Protein AF-A0A538BLR4-F1 (afdb_monomer)

Mean predicted aligned error: 17.61 Å

Sequence (171 aa):
NSLLRVKLDEVTERWGVKVTNVEIREISPPPMVQEAMTRQMSAERTRRAVVTEADGQKQAAITIAEGNKESAILNAEGSKQSAILTAEGERQAAILRAEGFSNALNRIFEVASTVDEKTMRLQYLDALKQVGASPSSKVVVPMELSGLVATFTALAEAASTNGSNVGDGPE

Solvent-accessible surface area (backbone atoms only — not comparable to full-atom values): 10119 Å² total; per-residue (Å²): 106,70,70,60,44,54,59,49,34,72,64,31,52,86,73,77,48,84,74,87,82,73,78,88,88,81,84,85,72,61,69,71,58,52,51,52,50,50,55,52,53,50,51,51,49,52,53,50,50,52,51,54,49,52,52,50,53,52,51,51,52,50,53,52,52,49,51,52,53,51,50,51,49,53,52,51,51,50,52,52,51,51,51,50,55,49,54,51,51,52,51,52,52,51,52,52,49,51,53,52,50,52,54,50,49,51,53,50,48,60,58,50,73,75,50,60,74,69,58,56,53,53,51,50,54,49,52,50,50,55,56,68,66,41,99,78,62,79,79,78,72,55,72,71,57,53,54,57,50,52,52,50,49,53,50,52,48,56,58,55,63,71,70,73,84,79,87,85,86,88,134

pLDDT: mean 83.09, std 15.99, range [37.0, 98.44]

Foldseek 3Di:
DVVVQVVVQVVCVVVVDHDDDDDDPDDDDDPVVVVVVVVVVVVVVVVVVVVVVVVVVVVVVVVVVVVVVVVVVVVVVVVVVVVVVVVVVVVVVVVVVVVVVVVVVVVVCVVCVVPDPVVVVVVVVVVVVVLVPDPDDPPPDPVVVVVVVVVVVVVVVVVVVVPPPDDDDDD

Radius of gyration: 56.2 Å; Cα contacts (8 Å, |Δi|>4): 18; chains: 1; bounding box: 106×94×136 Å

Secondary structure (DSSP, 8-state):
-HHHHHHHHHHHGGGT--------------HHHHHHHHHHHHHHHHHHHHHHHHHHHHHHHHHHHHHHHHHHHHHHHHHHHHHHHHHHHHHHHHHHHHHHHHHHHHHHHHHHTTS-HHHHHHHHHHHHHHHHTSTT------HHHHHHHHHHHHHHHHHHHTTS-------

Structure (mmCIF, N/CA/C/O backbone):
data_AF-A0A538BLR4-F1
#
_entry.id   AF-A0A538BLR4-F1
#
loop_
_atom_site.group_PDB
_atom_site.id
_atom_site.type_symbol
_atom_site.label_atom_id
_atom_site.label_alt_id
_atom_site.label_comp_id
_atom_site.label_asym_id
_atom_site.label_entity_id
_atom_site.label_seq_id
_atom_site.pdbx_PDB_ins_code
_atom_site.Cartn_x
_atom_site.Cartn_y
_atom_site.Cartn_z
_atom_site.occupancy
_atom_site.B_iso_or_equiv
_atom_site.auth_seq_id
_atom_site.auth_comp_id
_atom_site.auth_asym_id
_atom_site.auth_atom_id
_atom_site.pdbx_PDB_model_num
ATOM 1 N N . ASN A 1 1 ? 31.344 18.075 -38.971 1.00 62.53 1 ASN A N 1
ATOM 2 C CA . ASN A 1 1 ? 31.188 19.094 -40.032 1.00 62.53 1 ASN A CA 1
ATOM 3 C C . ASN A 1 1 ? 32.451 19.948 -40.224 1.00 62.53 1 ASN A C 1
ATOM 5 O O . ASN A 1 1 ? 32.887 20.132 -41.352 1.00 62.53 1 ASN A O 1
ATOM 9 N N . SER A 1 2 ? 33.134 20.366 -39.149 1.00 76.81 2 SER A N 1
ATOM 10 C CA . SER A 1 2 ? 34.452 21.034 -39.228 1.00 76.81 2 SER A CA 1
ATOM 11 C C . SER A 1 2 ? 35.495 20.274 -40.062 1.00 76.81 2 SER A C 1
ATOM 13 O O . SER A 1 2 ? 36.213 20.891 -40.838 1.00 76.81 2 SER A O 1
ATOM 15 N N . LEU A 1 3 ? 35.528 18.940 -39.957 1.00 84.56 3 LEU A N 1
ATOM 16 C CA . LEU A 1 3 ? 36.474 18.083 -40.684 1.00 84.56 3 LEU A CA 1
ATOM 17 C C . LEU A 1 3 ? 36.334 18.172 -42.218 1.00 84.56 3 LEU A C 1
ATOM 19 O O . LEU A 1 3 ? 37.338 18.227 -42.921 1.00 84.56 3 LEU A O 1
ATOM 23 N N . LEU A 1 4 ? 35.101 18.231 -42.734 1.00 84.69 4 LEU A N 1
ATOM 24 C CA . LEU A 1 4 ? 34.839 18.337 -44.175 1.00 84.69 4 LEU A CA 1
ATOM 25 C C . LEU A 1 4 ? 35.177 19.731 -44.705 1.00 84.69 4 LEU A C 1
ATOM 27 O O . LEU A 1 4 ? 35.773 19.852 -45.769 1.00 84.69 4 LEU A O 1
ATOM 31 N N . ARG A 1 5 ? 34.854 20.778 -43.934 1.00 84.75 5 ARG A N 1
ATOM 32 C CA . ARG A 1 5 ? 35.217 22.156 -44.281 1.00 84.75 5 ARG A CA 1
ATOM 33 C C . ARG A 1 5 ? 36.729 22.326 -44.385 1.00 84.75 5 ARG A C 1
ATOM 35 O O . ARG A 1 5 ? 37.188 22.858 -45.380 1.00 84.75 5 ARG A O 1
ATOM 42 N N . VAL A 1 6 ? 37.490 21.831 -43.406 1.00 86.75 6 VAL A N 1
ATOM 43 C CA . VAL A 1 6 ? 38.963 21.927 -43.400 1.00 86.75 6 VAL A CA 1
ATOM 44 C C . VAL A 1 6 ? 39.576 21.233 -44.618 1.00 86.75 6 VAL A C 1
ATOM 46 O O . VAL A 1 6 ? 40.453 21.798 -45.259 1.00 86.75 6 VAL A O 1
ATOM 49 N N . LYS A 1 7 ? 39.087 20.039 -44.976 1.00 85.62 7 LYS A N 1
ATOM 50 C CA . LYS A 1 7 ? 39.599 19.294 -46.135 1.00 85.62 7 LYS A CA 1
ATOM 51 C C . LYS A 1 7 ? 39.267 19.942 -47.478 1.00 85.62 7 LYS A C 1
ATOM 53 O O . LYS A 1 7 ? 40.053 19.820 -48.409 1.00 85.62 7 LYS A O 1
ATOM 58 N N . LEU A 1 8 ? 38.120 20.608 -47.585 1.00 83.81 8 LEU A N 1
ATOM 59 C CA . LEU A 1 8 ? 37.741 21.333 -48.798 1.00 83.81 8 LEU A CA 1
ATOM 60 C C . LEU A 1 8 ? 38.490 22.666 -48.922 1.00 83.81 8 LEU A C 1
ATOM 62 O O . LEU A 1 8 ? 38.975 22.960 -50.008 1.00 83.81 8 LEU A O 1
ATOM 66 N N . ASP A 1 9 ? 38.651 23.412 -47.823 1.00 85.81 9 ASP A N 1
ATOM 67 C CA . ASP A 1 9 ? 39.380 24.693 -47.794 1.00 85.81 9 ASP A CA 1
ATOM 68 C C . ASP A 1 9 ? 40.859 24.507 -48.199 1.00 85.81 9 ASP A C 1
ATOM 70 O O . ASP A 1 9 ? 41.378 25.267 -49.011 1.00 85.81 9 ASP A O 1
ATOM 74 N N . GLU A 1 10 ? 41.494 23.416 -47.741 1.00 86.81 10 GLU A N 1
ATOM 75 C CA . GLU A 1 10 ? 42.868 23.009 -48.105 1.00 86.81 10 GLU A CA 1
ATOM 76 C C . GLU A 1 10 ? 43.059 22.839 -49.628 1.00 86.81 10 GLU A C 1
ATOM 78 O O . GLU A 1 10 ? 44.119 23.139 -50.177 1.00 86.81 10 GLU A O 1
ATOM 83 N N . VAL A 1 11 ? 42.029 22.374 -50.342 1.00 84.94 11 VAL A N 1
ATOM 84 C CA . VAL A 1 11 ? 42.089 22.136 -51.794 1.00 84.94 11 VAL A CA 1
ATOM 85 C C . VAL A 1 11 ? 41.694 23.387 -52.589 1.00 84.94 11 VAL A C 1
ATOM 87 O O . VAL A 1 11 ? 42.240 23.626 -53.672 1.00 84.94 11 VAL A O 1
ATOM 90 N N . THR A 1 12 ? 40.770 24.205 -52.073 1.00 84.00 12 THR A N 1
ATOM 91 C CA . THR A 1 12 ? 40.249 25.399 -52.764 1.00 84.00 12 THR A CA 1
ATOM 92 C C . THR A 1 12 ? 41.115 26.647 -52.597 1.00 84.00 12 THR A C 1
ATOM 94 O O . THR A 1 12 ? 40.999 27.566 -53.410 1.00 84.00 12 THR A O 1
ATOM 97 N N . GLU A 1 13 ? 42.035 26.675 -51.627 1.00 85.06 13 GLU A N 1
ATOM 98 C CA . GLU A 1 13 ? 42.966 27.794 -51.403 1.00 85.06 13 GLU A CA 1
ATOM 99 C C . GLU A 1 13 ? 43.815 28.113 -52.647 1.00 85.06 13 GLU A C 1
ATOM 101 O O . GLU A 1 13 ? 43.988 29.277 -53.011 1.00 85.06 13 GLU A O 1
ATOM 106 N N . ARG A 1 14 ? 44.240 27.085 -53.397 1.00 84.31 14 ARG A N 1
ATOM 107 C CA . ARG A 1 14 ? 44.992 27.237 -54.661 1.00 84.31 14 ARG A CA 1
ATOM 108 C C . ARG A 1 14 ? 44.212 27.951 -55.772 1.00 84.31 14 ARG A C 1
ATOM 110 O O . ARG A 1 14 ? 44.820 28.402 -56.739 1.00 84.31 14 ARG A O 1
ATOM 117 N N . TRP A 1 15 ? 42.889 28.028 -55.645 1.00 84.56 15 TRP A N 1
ATOM 118 C CA . TRP A 1 15 ? 41.975 28.652 -56.602 1.00 84.56 15 TRP A CA 1
ATOM 119 C C . TRP A 1 15 ? 41.455 30.014 -56.109 1.00 84.56 15 TRP A C 1
ATOM 121 O O . TRP A 1 15 ? 40.657 30.644 -56.796 1.00 84.56 15 TRP A O 1
ATOM 131 N N . GLY A 1 16 ? 41.900 30.480 -54.932 1.00 85.25 16 GLY A N 1
ATOM 132 C CA . GLY A 1 16 ? 41.519 31.777 -54.363 1.00 85.25 16 GLY A CA 1
ATOM 133 C C . GLY A 1 16 ? 40.087 31.848 -53.818 1.00 85.25 16 GLY A C 1
ATOM 134 O O . GLY A 1 16 ? 39.559 32.945 -53.642 1.00 85.25 16 GLY A O 1
ATOM 135 N N . VAL A 1 17 ? 39.443 30.705 -53.553 1.00 86.19 17 VAL A N 1
ATOM 136 C CA . VAL A 1 17 ? 38.056 30.624 -53.060 1.00 86.19 17 VAL A CA 1
ATOM 137 C C . VAL A 1 17 ? 38.038 30.098 -51.622 1.00 86.19 17 VAL A C 1
ATOM 139 O O . VAL A 1 17 ? 38.631 29.061 -51.335 1.00 86.19 17 VAL A O 1
ATOM 142 N N . LYS A 1 18 ? 37.326 30.798 -50.726 1.00 83.12 18 LYS A N 1
ATOM 143 C CA . LYS A 1 18 ? 37.192 30.451 -49.299 1.00 83.12 18 LYS A CA 1
ATOM 144 C C . LYS A 1 18 ? 35.851 29.779 -49.010 1.00 83.12 18 LYS A C 1
ATOM 146 O O . LYS A 1 18 ? 34.800 30.348 -49.310 1.00 83.12 18 LYS A O 1
ATOM 151 N N . VAL A 1 19 ? 35.867 28.606 -48.377 1.00 84.94 19 VAL A N 1
ATOM 152 C CA . VAL A 1 19 ? 34.642 27.839 -48.090 1.00 84.94 19 VAL A CA 1
ATOM 153 C C . VAL A 1 19 ? 34.007 28.298 -46.771 1.00 84.94 19 VAL A C 1
ATOM 155 O O . VAL A 1 19 ? 34.562 28.109 -45.691 1.00 84.94 19 VAL A O 1
ATOM 158 N N . THR A 1 20 ? 32.808 28.891 -46.828 1.00 84.31 20 THR A N 1
ATOM 159 C CA . THR A 1 20 ? 32.128 29.436 -45.634 1.00 84.31 20 THR A CA 1
ATOM 160 C C . THR A 1 20 ? 31.353 28.379 -44.837 1.00 84.31 20 THR A C 1
ATOM 162 O O . THR A 1 20 ? 31.463 28.333 -43.610 1.00 84.31 20 THR A O 1
ATOM 165 N N . ASN A 1 21 ? 30.593 27.506 -45.508 1.00 86.88 21 ASN A N 1
ATOM 166 C CA . ASN A 1 21 ? 29.795 26.458 -44.868 1.00 86.88 21 ASN A CA 1
ATOM 167 C C . ASN A 1 21 ? 29.735 25.192 -45.733 1.00 86.88 21 ASN A C 1
ATOM 169 O O . ASN A 1 21 ? 29.716 25.279 -46.959 1.00 86.88 21 ASN A O 1
ATOM 173 N N . VAL A 1 22 ? 29.682 24.030 -45.081 1.00 86.56 22 VAL A N 1
ATOM 174 C CA . VAL A 1 22 ? 29.514 22.727 -45.729 1.00 86.56 22 VAL A CA 1
ATOM 175 C C . VAL A 1 22 ? 28.311 22.043 -45.100 1.00 86.56 22 VAL A C 1
ATOM 177 O O . VAL A 1 22 ? 28.234 21.882 -43.882 1.00 86.56 22 VAL A O 1
ATOM 180 N N . GLU A 1 23 ? 27.370 21.629 -45.935 1.00 88.88 23 GLU A N 1
ATOM 181 C CA . GLU A 1 23 ? 26.195 20.877 -45.519 1.00 88.88 23 GLU A CA 1
ATOM 182 C C . GLU A 1 23 ? 26.098 19.608 -46.362 1.00 88.88 23 GLU A C 1
ATOM 184 O O . GLU A 1 23 ? 26.204 19.644 -47.589 1.00 88.88 23 GLU A O 1
ATOM 189 N N . ILE A 1 24 ? 25.931 18.468 -45.693 1.00 86.19 24 ILE A N 1
ATOM 190 C CA . ILE A 1 24 ? 25.652 17.203 -46.368 1.00 86.19 24 ILE A CA 1
ATOM 191 C C . ILE A 1 24 ? 24.163 17.219 -46.696 1.00 86.19 24 ILE A C 1
ATOM 193 O O . ILE A 1 24 ? 23.343 17.202 -45.783 1.00 86.19 24 ILE A O 1
ATOM 197 N N . ARG A 1 25 ? 23.819 17.270 -47.985 1.00 85.75 25 ARG A N 1
ATOM 198 C CA . ARG A 1 25 ? 22.414 17.342 -48.414 1.00 85.75 25 ARG A CA 1
ATOM 199 C C . ARG A 1 25 ? 21.717 15.988 -48.333 1.00 85.75 25 ARG A C 1
ATOM 201 O O . ARG A 1 25 ? 20.615 15.902 -47.810 1.00 85.75 25 ARG A O 1
ATOM 208 N N . GLU A 1 26 ? 22.363 14.939 -48.831 1.00 86.69 26 GLU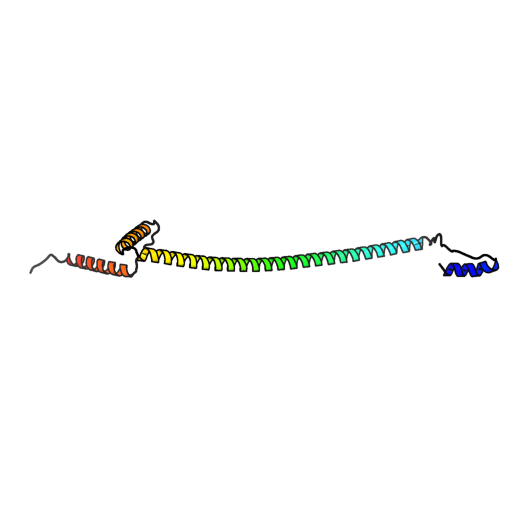 A N 1
ATOM 209 C CA . GLU A 1 26 ? 21.805 13.590 -48.852 1.00 86.69 26 GLU A CA 1
ATOM 210 C C . GLU A 1 26 ? 22.935 12.559 -48.824 1.00 86.69 26 GLU A C 1
ATOM 212 O O . GLU A 1 26 ? 23.985 12.753 -49.439 1.00 86.69 26 GLU A O 1
ATOM 217 N N . ILE A 1 27 ? 22.719 11.459 -48.104 1.00 83.12 27 ILE A N 1
ATOM 218 C CA . ILE A 1 27 ? 23.558 10.267 -48.178 1.00 83.12 27 ILE A CA 1
ATOM 219 C C . ILE A 1 27 ? 22.656 9.098 -48.556 1.00 83.12 27 ILE A C 1
ATOM 221 O O . ILE A 1 27 ? 21.742 8.749 -47.814 1.00 83.12 27 ILE A O 1
ATOM 225 N N . SER A 1 28 ? 22.894 8.521 -49.731 1.00 87.31 28 SER A N 1
ATOM 226 C CA . SER A 1 28 ? 22.130 7.379 -50.232 1.00 87.31 28 SER A CA 1
ATOM 227 C C . SER A 1 28 ? 22.979 6.115 -50.084 1.00 87.31 28 SER A C 1
ATOM 229 O O . SER A 1 28 ? 23.861 5.865 -50.912 1.00 87.31 28 SER A O 1
ATOM 231 N N . PRO A 1 29 ? 22.823 5.356 -48.984 1.00 88.69 29 PRO A N 1
ATOM 232 C CA . PRO A 1 29 ? 23.497 4.078 -48.841 1.00 88.69 29 PRO A CA 1
ATOM 233 C C . PRO A 1 29 ? 22.919 3.060 -49.839 1.00 88.69 29 PRO A C 1
ATOM 235 O O . PRO A 1 29 ? 21.740 3.133 -50.187 1.00 88.69 29 PRO A O 1
ATOM 238 N N . PRO A 1 30 ? 23.714 2.072 -50.280 1.00 94.19 30 PRO A N 1
ATOM 239 C CA . PRO A 1 30 ? 23.214 1.026 -51.160 1.00 94.19 30 PRO A CA 1
ATOM 240 C C . PRO A 1 30 ? 22.064 0.241 -50.496 1.00 94.19 30 PRO A C 1
ATOM 242 O O . PRO A 1 30 ? 22.085 0.024 -49.278 1.00 94.19 30 PRO A O 1
ATOM 245 N N . PRO A 1 31 ? 21.077 -0.233 -51.280 1.00 92.62 31 PRO A N 1
ATOM 246 C CA . PRO A 1 31 ? 19.798 -0.741 -50.769 1.00 92.62 31 PRO A CA 1
ATOM 247 C C . PRO A 1 31 ? 19.948 -1.910 -49.784 1.00 92.62 31 PRO A C 1
ATOM 249 O O . PRO A 1 31 ? 19.232 -1.973 -48.787 1.00 92.62 31 PRO A O 1
ATOM 252 N N . MET A 1 32 ? 20.939 -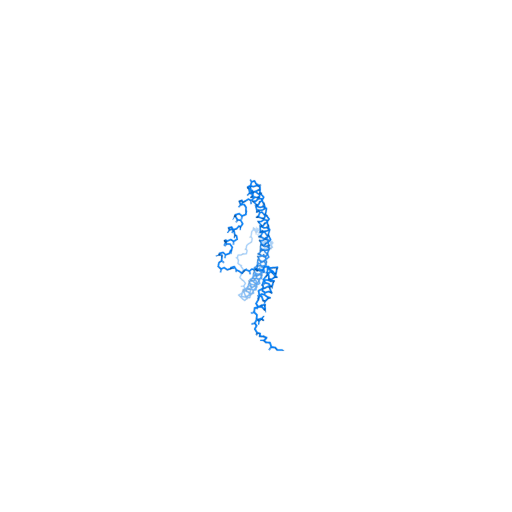2.786 -49.988 1.00 92.75 32 MET A N 1
ATOM 253 C CA . MET A 1 32 ? 21.217 -3.906 -49.078 1.00 92.75 32 MET A CA 1
ATOM 254 C C . MET A 1 32 ? 21.589 -3.454 -47.657 1.00 92.75 32 MET A C 1
ATOM 256 O O . MET A 1 32 ? 21.208 -4.097 -46.679 1.00 92.75 32 MET A O 1
ATOM 260 N N . VAL A 1 33 ? 22.325 -2.345 -47.526 1.00 92.56 33 VAL A N 1
ATOM 261 C CA . VAL A 1 33 ? 22.734 -1.804 -46.220 1.00 92.56 33 VAL A CA 1
ATOM 262 C C . VAL A 1 33 ? 21.544 -1.155 -45.528 1.00 92.56 33 VAL A C 1
ATOM 264 O O . VAL A 1 33 ? 21.350 -1.350 -44.330 1.00 92.56 33 VAL A O 1
ATOM 267 N N . GLN A 1 34 ? 20.713 -0.431 -46.280 1.00 92.00 34 GLN A N 1
ATOM 268 C CA . GLN A 1 34 ? 19.508 0.192 -45.744 1.00 92.00 34 GLN A CA 1
ATOM 269 C C . GLN A 1 34 ? 18.516 -0.856 -45.218 1.00 92.00 34 GLN A C 1
ATOM 271 O O . GLN A 1 34 ? 17.960 -0.688 -44.130 1.00 92.00 34 GLN A O 1
ATOM 276 N N . GLU A 1 35 ? 18.335 -1.965 -45.937 1.00 94.62 35 GLU A N 1
ATOM 277 C CA . GLU A 1 35 ? 17.463 -3.061 -45.508 1.00 94.62 35 GLU A CA 1
ATOM 278 C C . GLU A 1 35 ? 18.005 -3.771 -44.257 1.00 94.62 35 GLU A C 1
ATOM 280 O O . GLU A 1 35 ? 17.260 -4.004 -43.302 1.00 94.62 35 GLU A O 1
ATOM 285 N N . ALA A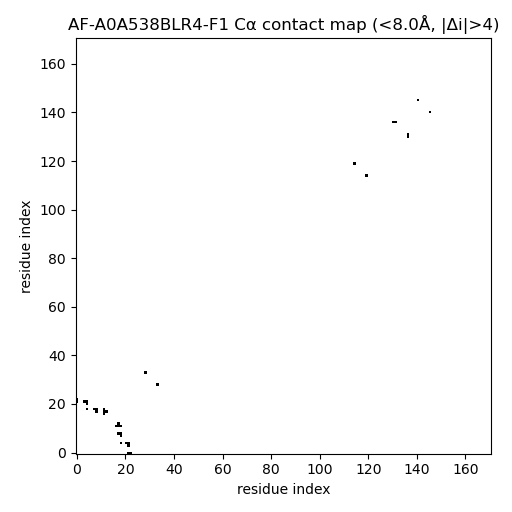 1 36 ? 19.311 -4.062 -44.217 1.00 94.31 36 ALA A N 1
ATOM 286 C CA . ALA A 1 36 ? 19.959 -4.654 -43.047 1.00 94.31 36 ALA A CA 1
ATOM 287 C C . ALA A 1 36 ? 19.848 -3.748 -41.808 1.00 94.31 36 ALA A C 1
ATOM 289 O O . ALA A 1 36 ? 19.458 -4.218 -40.737 1.00 94.31 36 ALA A O 1
ATOM 290 N N . MET A 1 37 ? 20.106 -2.444 -41.966 1.00 92.94 37 MET A N 1
ATOM 291 C CA . MET A 1 37 ? 19.925 -1.451 -40.903 1.00 92.94 37 MET A CA 1
ATOM 292 C C . MET A 1 37 ? 18.471 -1.377 -40.435 1.00 92.94 37 MET A C 1
ATOM 294 O O . MET A 1 37 ? 18.220 -1.379 -39.232 1.00 92.94 37 MET A O 1
ATOM 298 N N . THR A 1 38 ? 17.505 -1.357 -41.357 1.00 94.44 38 THR A N 1
ATOM 299 C CA . THR A 1 38 ? 16.073 -1.313 -41.018 1.00 94.44 38 THR A CA 1
ATOM 300 C C . THR A 1 38 ? 15.659 -2.539 -40.210 1.00 94.44 38 THR A C 1
ATOM 302 O O . THR A 1 38 ? 15.019 -2.395 -39.169 1.00 94.44 38 THR A O 1
ATOM 305 N N . ARG A 1 39 ? 16.088 -3.735 -40.632 1.00 95.44 39 ARG A N 1
ATOM 306 C CA . ARG A 1 39 ? 15.806 -5.002 -39.942 1.00 95.44 39 ARG A CA 1
ATOM 307 C C . ARG A 1 39 ? 16.432 -5.054 -38.544 1.00 95.44 39 ARG A C 1
ATOM 309 O O . ARG A 1 39 ? 15.786 -5.491 -37.591 1.00 95.44 39 ARG A O 1
ATOM 316 N N . GLN A 1 40 ? 17.666 -4.576 -38.398 1.00 96.62 40 GLN A N 1
ATOM 317 C CA . GLN A 1 40 ? 18.333 -4.495 -37.098 1.00 96.62 40 GLN A CA 1
ATOM 318 C C . GLN A 1 40 ? 17.645 -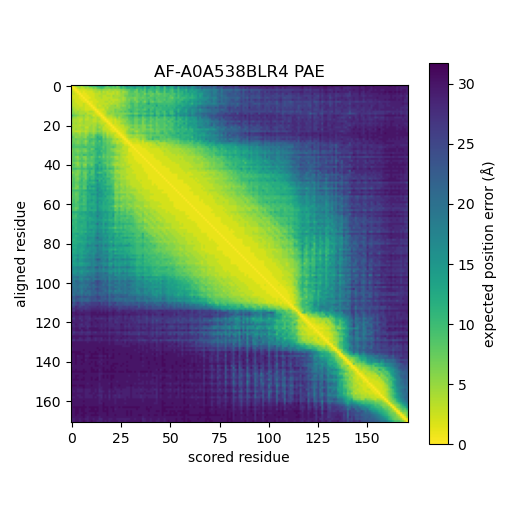3.480 -36.175 1.00 96.62 40 GLN A C 1
ATOM 320 O O . GLN A 1 40 ? 17.367 -3.784 -35.016 1.00 96.62 40 GLN A O 1
ATOM 325 N N . MET A 1 41 ? 17.318 -2.294 -36.692 1.00 96.25 41 MET A N 1
ATOM 326 C CA . MET A 1 41 ? 16.619 -1.246 -35.945 1.00 96.25 41 MET A CA 1
ATOM 327 C C . MET A 1 41 ? 15.225 -1.695 -35.502 1.00 96.25 41 MET A C 1
ATOM 329 O O . MET A 1 41 ? 14.829 -1.405 -34.373 1.00 96.25 41 MET A O 1
ATOM 333 N N . SER A 1 42 ? 14.486 -2.423 -36.349 1.00 97.25 42 SER A N 1
ATOM 334 C CA . SER A 1 42 ? 13.199 -3.001 -35.957 1.00 97.25 42 SER A CA 1
ATOM 335 C C . SER A 1 42 ? 13.365 -4.037 -34.850 1.00 97.25 42 SER A C 1
ATOM 337 O O . SER A 1 42 ? 12.637 -3.973 -33.866 1.00 97.25 42 SER A O 1
ATOM 339 N N . ALA A 1 43 ? 14.353 -4.933 -34.955 1.00 96.81 43 ALA A N 1
ATOM 340 C CA . ALA A 1 43 ? 14.597 -5.959 -33.942 1.00 96.81 43 ALA A CA 1
ATOM 341 C C . ALA A 1 43 ? 14.972 -5.348 -32.582 1.00 96.81 43 ALA A C 1
ATOM 343 O O . ALA A 1 43 ? 14.430 -5.747 -31.552 1.00 96.81 43 ALA A O 1
ATOM 344 N N . GLU A 1 44 ? 15.841 -4.336 -32.576 1.00 97.38 44 GLU A N 1
ATOM 345 C CA . GLU A 1 44 ? 16.227 -3.631 -31.353 1.00 97.38 44 GLU A CA 1
ATOM 346 C C . GLU A 1 44 ? 15.051 -2.845 -30.756 1.00 97.38 44 GLU A C 1
ATOM 348 O O . GLU A 1 44 ? 14.856 -2.855 -29.542 1.00 97.38 44 GLU A O 1
ATOM 353 N N . ARG A 1 45 ? 14.215 -2.209 -31.589 1.00 97.88 45 ARG A N 1
ATOM 354 C CA . ARG A 1 45 ? 12.984 -1.554 -31.122 1.00 97.88 45 ARG A CA 1
ATOM 355 C C . ARG A 1 45 ? 12.023 -2.544 -30.482 1.00 97.88 45 ARG A C 1
ATOM 357 O O . ARG A 1 45 ? 11.541 -2.270 -29.388 1.00 97.88 45 ARG A O 1
ATOM 364 N N . THR A 1 46 ? 11.774 -3.682 -31.125 1.00 97.88 46 THR A N 1
ATOM 365 C CA . THR A 1 46 ? 10.914 -4.735 -30.574 1.00 97.88 46 THR A CA 1
ATOM 366 C C . THR A 1 46 ? 11.474 -5.255 -29.256 1.00 97.88 46 THR A C 1
ATOM 368 O O . THR A 1 46 ? 10.742 -5.330 -28.275 1.00 97.88 46 THR A O 1
ATOM 371 N N . ARG A 1 47 ? 12.782 -5.535 -29.188 1.00 97.81 47 ARG A N 1
ATOM 372 C CA . ARG A 1 47 ? 13.443 -5.958 -27.948 1.00 97.81 47 ARG A CA 1
ATOM 373 C C . ARG A 1 47 ? 13.253 -4.926 -26.835 1.00 97.81 47 ARG A C 1
ATOM 375 O O . ARG A 1 47 ? 12.877 -5.297 -25.728 1.00 97.81 47 ARG A O 1
ATOM 382 N N . ARG A 1 48 ? 13.505 -3.645 -27.116 1.00 97.94 48 ARG A N 1
ATOM 383 C CA . ARG A 1 48 ? 13.339 -2.566 -26.132 1.00 97.94 48 ARG A CA 1
ATOM 384 C C . ARG A 1 48 ? 11.895 -2.439 -25.669 1.00 97.94 48 ARG A C 1
ATOM 386 O O . ARG A 1 48 ? 11.679 -2.348 -24.470 1.00 97.94 48 ARG A O 1
ATOM 393 N N . ALA A 1 49 ? 10.935 -2.490 -26.590 1.00 98.25 49 ALA A N 1
ATOM 394 C CA . ALA A 1 49 ? 9.516 -2.432 -26.258 1.00 98.25 49 ALA A CA 1
ATOM 395 C C . ALA A 1 49 ? 9.115 -3.562 -25.297 1.00 98.25 49 ALA A C 1
ATOM 397 O O . ALA A 1 49 ? 8.522 -3.282 -24.262 1.00 98.25 49 ALA A O 1
ATOM 398 N N . VAL A 1 50 ? 9.525 -4.804 -25.581 1.00 98.31 50 VAL A N 1
ATOM 399 C CA . VAL A 1 50 ? 9.238 -5.967 -24.721 1.00 98.31 50 VAL A CA 1
ATOM 400 C C . VAL A 1 50 ? 9.856 -5.816 -23.3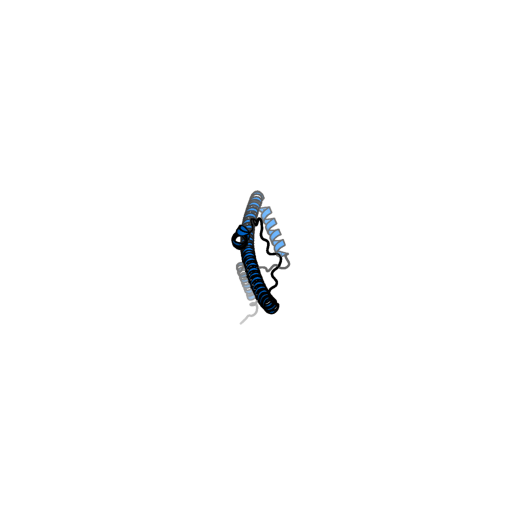31 1.00 98.31 50 VAL A C 1
ATOM 402 O O . VAL A 1 50 ? 9.202 -6.111 -22.336 1.00 98.31 50 VAL A O 1
ATOM 405 N N . VAL A 1 51 ? 11.103 -5.342 -23.240 1.00 98.12 51 VAL A N 1
ATOM 406 C CA . VAL A 1 51 ? 11.762 -5.117 -21.941 1.00 98.12 51 VAL A CA 1
ATOM 407 C C . VAL A 1 51 ? 11.036 -4.031 -21.149 1.00 98.12 51 VAL A C 1
ATOM 409 O O . VAL A 1 51 ? 10.703 -4.246 -19.990 1.00 98.12 51 VAL A O 1
ATOM 412 N N . THR A 1 52 ? 10.733 -2.895 -21.780 1.00 97.81 52 THR A N 1
ATOM 413 C CA . THR A 1 52 ? 10.014 -1.795 -21.127 1.00 97.81 52 THR A CA 1
ATOM 414 C C . THR A 1 52 ? 8.617 -2.213 -20.672 1.00 97.81 52 THR A C 1
ATOM 416 O O . THR A 1 52 ? 8.195 -1.841 -19.579 1.00 97.81 52 THR A O 1
ATOM 419 N N . GLU A 1 53 ? 7.903 -3.004 -21.471 1.00 98.19 53 GLU A N 1
ATOM 420 C CA . GLU A 1 53 ? 6.594 -3.532 -21.095 1.00 98.19 53 GLU A CA 1
ATOM 421 C C . GLU A 1 53 ? 6.692 -4.501 -19.909 1.00 98.19 53 GLU A C 1
ATOM 423 O O . GLU A 1 53 ? 5.934 -4.365 -18.950 1.00 98.19 53 GLU A O 1
ATOM 428 N N . ALA A 1 54 ? 7.654 -5.427 -19.925 1.00 98.06 54 ALA A N 1
ATOM 429 C CA . ALA A 1 54 ? 7.876 -6.366 -18.827 1.00 98.06 54 ALA A CA 1
ATOM 430 C C . ALA A 1 54 ? 8.247 -5.650 -17.516 1.00 98.06 54 ALA A C 1
ATOM 432 O O . ALA A 1 54 ? 7.724 -5.994 -16.454 1.00 98.06 54 ALA A O 1
ATOM 433 N N . ASP A 1 55 ? 9.100 -4.626 -17.587 1.00 98.25 55 ASP A N 1
ATOM 434 C CA . ASP A 1 55 ? 9.456 -3.799 -16.433 1.00 98.25 55 ASP A CA 1
ATOM 435 C C . ASP A 1 55 ? 8.238 -3.031 -15.901 1.00 98.25 55 ASP A C 1
ATOM 437 O O . ASP A 1 55 ? 8.009 -2.997 -14.690 1.00 98.25 55 ASP A O 1
ATOM 441 N N . GLY A 1 56 ? 7.409 -2.482 -16.795 1.00 98.44 56 GLY A N 1
ATOM 442 C CA . GLY A 1 56 ? 6.153 -1.827 -16.435 1.00 98.44 56 GLY A CA 1
ATOM 443 C C . GLY A 1 56 ? 5.171 -2.775 -15.743 1.00 98.44 56 GLY A C 1
ATOM 444 O O . GLY A 1 56 ? 4.629 -2.436 -14.691 1.00 98.44 56 GLY A O 1
ATOM 445 N N . GLN A 1 57 ? 4.985 -3.985 -16.278 1.00 98.19 57 GLN A N 1
ATOM 446 C CA . GLN A 1 57 ? 4.126 -5.011 -15.678 1.00 98.19 57 GLN A CA 1
ATOM 447 C C . GLN A 1 57 ? 4.639 -5.451 -14.303 1.00 98.19 57 GLN A C 1
ATOM 449 O O . GLN A 1 57 ? 3.860 -5.543 -13.354 1.00 98.19 57 GLN A O 1
ATOM 454 N N . LYS A 1 58 ? 5.950 -5.678 -14.170 1.00 98.19 58 LYS A N 1
ATOM 455 C CA . LYS A 1 58 ? 6.578 -6.019 -12.890 1.00 98.19 58 LYS A CA 1
ATOM 456 C C . LYS A 1 58 ? 6.365 -4.912 -11.862 1.00 98.19 58 LYS A C 1
ATOM 458 O O . LYS A 1 58 ? 5.954 -5.200 -10.741 1.00 98.19 58 LYS A O 1
ATOM 463 N N . GLN A 1 59 ? 6.628 -3.661 -12.237 1.00 98.12 59 GLN A N 1
ATOM 464 C CA . GLN A 1 59 ? 6.470 -2.526 -11.334 1.00 98.12 59 GLN A CA 1
ATOM 465 C C . GLN A 1 59 ? 5.008 -2.352 -10.911 1.00 98.12 59 GLN A C 1
ATOM 467 O O . GLN A 1 59 ? 4.736 -2.191 -9.725 1.00 98.12 59 GLN A O 1
ATOM 472 N N . ALA A 1 60 ? 4.065 -2.467 -11.851 1.00 98.19 60 ALA A N 1
ATOM 473 C CA . ALA A 1 60 ? 2.638 -2.412 -11.556 1.00 98.19 60 ALA A CA 1
ATOM 474 C C . ALA A 1 60 ? 2.211 -3.523 -10.582 1.00 98.19 60 ALA A C 1
ATOM 476 O O . ALA A 1 60 ? 1.515 -3.249 -9.606 1.00 98.19 60 ALA A O 1
ATOM 477 N N . ALA A 1 61 ? 2.664 -4.762 -10.799 1.00 98.06 61 ALA A N 1
ATOM 478 C CA . ALA A 1 61 ? 2.359 -5.884 -9.916 1.00 98.06 61 ALA A CA 1
ATOM 479 C C . ALA A 1 61 ? 2.910 -5.676 -8.495 1.00 98.06 61 ALA A C 1
ATOM 481 O O . ALA A 1 61 ? 2.211 -5.966 -7.524 1.00 98.06 61 ALA A O 1
ATOM 482 N N . ILE A 1 62 ? 4.129 -5.138 -8.369 1.00 98.06 62 ILE A N 1
ATOM 483 C CA . ILE A 1 62 ? 4.732 -4.802 -7.072 1.00 98.06 62 ILE A CA 1
ATOM 484 C C . ILE A 1 62 ? 3.903 -3.732 -6.365 1.00 98.06 62 ILE A C 1
ATOM 486 O O . ILE A 1 62 ? 3.486 -3.950 -5.232 1.00 98.06 62 ILE A O 1
ATOM 490 N N . THR A 1 63 ? 3.587 -2.625 -7.039 1.00 97.94 63 THR A N 1
ATOM 491 C CA . THR A 1 63 ? 2.815 -1.529 -6.440 1.00 97.94 63 THR A CA 1
ATOM 492 C C . THR A 1 63 ? 1.414 -1.975 -6.013 1.00 97.94 63 THR A C 1
ATOM 494 O O . THR A 1 63 ? 0.949 -1.596 -4.941 1.00 97.94 63 THR A O 1
ATOM 497 N N . ILE A 1 64 ? 0.748 -2.830 -6.797 1.00 98.12 64 ILE A N 1
ATOM 498 C CA . ILE A 1 64 ? -0.546 -3.413 -6.410 1.00 98.12 64 ILE A CA 1
ATOM 499 C C . ILE A 1 64 ? -0.391 -4.308 -5.172 1.00 98.12 64 ILE A C 1
ATOM 501 O O . ILE A 1 64 ? -1.192 -4.220 -4.242 1.00 98.12 64 ILE A O 1
ATOM 505 N N . ALA A 1 65 ? 0.628 -5.169 -5.138 1.00 97.69 65 ALA A N 1
ATOM 506 C CA . ALA A 1 65 ? 0.868 -6.057 -4.003 1.00 97.69 65 ALA A CA 1
ATOM 507 C C . ALA A 1 65 ? 1.205 -5.280 -2.718 1.00 97.69 65 ALA A C 1
ATOM 509 O O . ALA A 1 65 ? 0.706 -5.621 -1.645 1.00 97.69 65 ALA A O 1
ATOM 510 N N . GLU A 1 66 ? 2.008 -4.222 -2.828 1.00 98.12 66 GLU A N 1
ATOM 511 C CA . GLU A 1 66 ? 2.335 -3.312 -1.730 1.00 98.12 66 GLU A CA 1
ATOM 512 C C . GLU A 1 66 ? 1.088 -2.591 -1.217 1.00 98.12 66 GLU A C 1
ATOM 514 O O . GLU A 1 66 ? 0.817 -2.647 -0.019 1.00 98.12 66 GLU A O 1
ATOM 519 N N . GLY A 1 67 ? 0.273 -2.024 -2.113 1.00 98.31 67 GLY A N 1
ATOM 520 C CA . GLY A 1 67 ? -0.985 -1.375 -1.742 1.00 98.31 67 GLY A CA 1
ATOM 521 C C . GLY A 1 67 ? -1.969 -2.330 -1.060 1.00 98.31 67 GLY A C 1
ATOM 522 O O . GLY A 1 67 ? -2.577 -1.980 -0.051 1.00 98.31 67 GLY A O 1
ATOM 523 N N . ASN A 1 68 ? -2.081 -3.571 -1.544 1.00 98.12 68 ASN A N 1
ATOM 524 C CA . ASN A 1 68 ? -2.915 -4.596 -0.911 1.00 98.12 68 ASN A CA 1
ATOM 525 C C . ASN A 1 68 ? -2.410 -4.966 0.489 1.00 98.12 68 ASN A C 1
ATOM 527 O O . ASN A 1 68 ? -3.205 -5.102 1.419 1.00 98.12 68 ASN A O 1
ATOM 531 N N . LYS A 1 69 ? -1.091 -5.122 0.651 1.00 98.00 69 LYS A N 1
ATOM 532 C CA . LYS A 1 69 ? -0.470 -5.403 1.949 1.00 98.00 69 LYS A CA 1
ATOM 533 C C . LYS A 1 69 ? -0.716 -4.259 2.930 1.00 98.00 69 LYS A C 1
ATOM 535 O O . LYS A 1 69 ? -1.123 -4.510 4.059 1.00 98.00 69 LYS A O 1
ATOM 540 N N . GLU A 1 70 ? -0.471 -3.024 2.507 1.00 97.94 70 GLU A N 1
ATOM 541 C CA . GLU A 1 70 ? -0.661 -1.835 3.336 1.00 97.94 70 GLU A CA 1
ATOM 542 C C . GLU A 1 70 ? -2.132 -1.662 3.728 1.00 97.94 70 GLU A C 1
ATOM 544 O O . GLU A 1 70 ? -2.439 -1.504 4.907 1.00 97.94 70 GLU A O 1
ATOM 549 N N . SER A 1 71 ? -3.054 -1.812 2.773 1.00 98.06 71 SER A N 1
ATOM 550 C CA . SER A 1 71 ? -4.493 -1.784 3.044 1.00 98.06 71 SER A CA 1
ATOM 551 C C . SER A 1 71 ? -4.908 -2.859 4.052 1.00 98.06 71 SER A C 1
ATOM 553 O O . SER A 1 71 ? -5.650 -2.570 4.991 1.00 98.06 71 SER A O 1
ATOM 555 N N . ALA A 1 72 ? -4.405 -4.090 3.916 1.00 98.00 72 ALA A N 1
ATOM 556 C CA . ALA A 1 72 ? -4.698 -5.168 4.857 1.00 98.00 72 ALA A CA 1
ATOM 557 C C . ALA A 1 72 ? -4.187 -4.864 6.277 1.00 98.00 72 ALA A C 1
ATOM 559 O O . ALA A 1 72 ? -4.895 -5.136 7.247 1.00 98.00 72 ALA A O 1
ATOM 560 N N . ILE A 1 73 ? -2.995 -4.271 6.401 1.00 97.94 73 ILE A N 1
ATOM 561 C CA . ILE A 1 73 ? -2.429 -3.854 7.692 1.00 97.94 73 ILE A CA 1
ATOM 562 C C . ILE A 1 73 ? -3.291 -2.757 8.319 1.00 97.94 73 ILE A C 1
ATOM 564 O O . ILE A 1 73 ? -3.734 -2.919 9.453 1.00 97.94 73 ILE A O 1
ATOM 568 N N . LEU A 1 74 ? -3.605 -1.697 7.570 1.00 97.69 74 LEU A N 1
ATOM 569 C CA . LEU A 1 74 ? -4.432 -0.590 8.058 1.00 97.69 74 LEU A CA 1
ATOM 570 C C . LEU A 1 74 ? -5.826 -1.061 8.489 1.00 97.69 74 LEU A C 1
ATOM 572 O O . LEU A 1 74 ? -6.331 -0.643 9.530 1.00 97.69 74 LEU A O 1
ATOM 576 N N . ASN A 1 75 ? -6.436 -1.980 7.737 1.00 98.06 75 ASN A N 1
ATOM 577 C CA . ASN A 1 75 ? -7.723 -2.569 8.105 1.00 98.06 75 ASN A CA 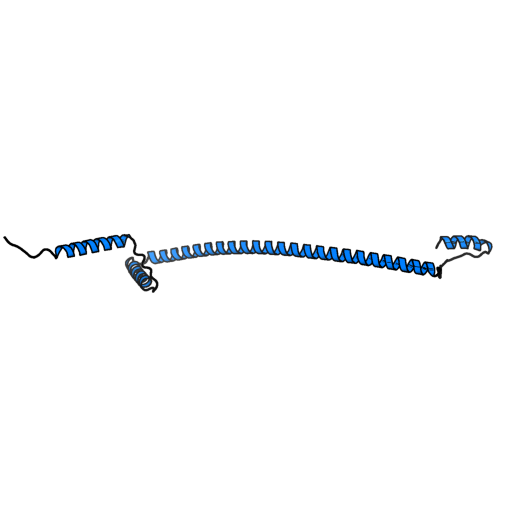1
ATOM 578 C C . ASN A 1 75 ? -7.631 -3.391 9.400 1.00 98.06 75 ASN A C 1
ATOM 580 O O . ASN A 1 75 ? -8.524 -3.311 10.249 1.00 98.06 75 ASN A O 1
ATOM 584 N N . ALA A 1 76 ? -6.562 -4.173 9.576 1.00 97.94 76 ALA A N 1
ATOM 585 C CA . ALA A 1 76 ? -6.342 -4.957 10.788 1.00 97.94 76 ALA A CA 1
ATOM 586 C C . ALA A 1 76 ? -6.086 -4.058 12.011 1.00 97.94 76 ALA A C 1
ATOM 588 O O . ALA A 1 76 ? -6.659 -4.286 13.079 1.00 97.94 76 ALA A O 1
ATOM 589 N N . GLU A 1 77 ? -5.278 -3.011 11.853 1.00 98.00 77 GLU A N 1
ATOM 590 C CA . GLU A 1 77 ? -5.009 -2.016 12.892 1.00 98.00 77 GLU A CA 1
ATOM 591 C C . GLU A 1 77 ? -6.272 -1.241 13.272 1.00 98.00 77 GLU A C 1
ATOM 593 O O . GLU A 1 77 ? -6.594 -1.143 14.457 1.00 98.00 77 GLU A O 1
ATOM 598 N N . GLY A 1 78 ? -7.042 -0.782 12.282 1.00 98.38 78 GLY A N 1
ATOM 599 C CA . GLY A 1 78 ? -8.324 -0.118 12.498 1.00 98.38 78 GLY A CA 1
ATOM 600 C C . GLY A 1 78 ? -9.327 -1.015 13.224 1.00 98.38 78 GLY A C 1
ATOM 601 O O . GLY A 1 78 ? -9.962 -0.579 14.184 1.00 98.38 78 GLY A O 1
ATOM 602 N N . SER A 1 79 ? -9.416 -2.292 12.841 1.00 98.06 79 SER A N 1
ATOM 603 C CA . SER A 1 79 ? -10.283 -3.274 13.511 1.00 98.06 79 SER A CA 1
ATOM 604 C C . SER A 1 79 ? -9.864 -3.499 14.965 1.00 98.06 79 SER A C 1
ATOM 606 O O . SER A 1 79 ? -10.705 -3.493 15.865 1.00 98.06 79 SER A O 1
ATOM 608 N N . LYS A 1 80 ? -8.558 -3.639 15.221 1.00 98.25 80 LYS A N 1
ATOM 609 C CA . LYS A 1 80 ? -8.009 -3.771 16.576 1.00 98.25 80 LYS A CA 1
ATOM 610 C C . LYS A 1 80 ? -8.322 -2.538 17.423 1.00 98.25 80 LYS A C 1
ATOM 612 O O . LYS A 1 80 ? -8.783 -2.674 18.553 1.00 98.25 80 LYS A O 1
ATOM 617 N N . GLN A 1 81 ? -8.077 -1.344 16.891 1.00 98.00 81 GLN A N 1
ATOM 618 C CA . GLN A 1 81 ? -8.308 -0.097 17.613 1.00 98.00 81 GLN A CA 1
ATOM 619 C C . GLN A 1 81 ? -9.797 0.135 17.879 1.00 98.00 81 GLN A C 1
ATOM 621 O O . GLN A 1 81 ? -10.166 0.507 18.990 1.00 98.00 81 GLN A O 1
ATOM 626 N N . SER A 1 82 ? -10.661 -0.156 16.905 1.00 98.31 82 SER A N 1
ATOM 627 C CA . SER A 1 82 ? -12.115 -0.097 17.074 1.00 98.31 82 SER A CA 1
ATOM 628 C C . SER A 1 82 ? -12.600 -1.048 18.173 1.00 98.31 82 SER A C 1
ATOM 630 O O . SER A 1 82 ? -13.387 -0.640 19.029 1.00 98.31 82 SER A O 1
ATOM 632 N N . ALA A 1 83 ? -12.086 -2.282 18.213 1.00 98.19 83 ALA A N 1
ATOM 633 C CA . ALA A 1 83 ? -12.429 -3.250 19.253 1.00 98.19 83 ALA A CA 1
ATOM 634 C C . ALA A 1 83 ? -11.998 -2.780 20.654 1.00 98.19 83 ALA A C 1
ATOM 636 O O . ALA A 1 83 ? -12.769 -2.902 21.604 1.00 98.19 83 ALA A O 1
ATOM 637 N N . ILE A 1 84 ? -10.800 -2.196 20.780 1.00 98.19 84 ILE A N 1
ATOM 638 C CA . ILE A 1 84 ? -10.306 -1.633 22.047 1.00 98.19 84 ILE A CA 1
ATOM 639 C C . ILE A 1 84 ? -11.203 -0.483 22.509 1.00 98.19 84 ILE A C 1
ATOM 641 O O . ILE A 1 84 ? -11.681 -0.509 23.640 1.00 98.19 84 ILE A O 1
ATOM 645 N N . LEU A 1 85 ? -11.483 0.481 21.628 1.00 97.94 85 LEU A N 1
ATOM 646 C CA . LEU A 1 85 ? -12.329 1.633 21.952 1.00 97.94 85 LEU A CA 1
ATOM 647 C C . LEU A 1 85 ? -13.747 1.208 22.345 1.00 97.94 85 LEU A C 1
ATOM 649 O O . LEU A 1 85 ? -14.331 1.768 23.270 1.00 97.94 85 LEU A O 1
ATOM 653 N N . THR A 1 86 ? -14.289 0.190 21.676 1.00 98.12 86 THR A N 1
ATOM 654 C CA . THR A 1 86 ? -15.603 -0.369 22.012 1.00 98.12 86 THR A CA 1
ATOM 655 C C . THR A 1 86 ? -15.581 -1.003 23.402 1.00 98.12 86 THR A C 1
ATOM 657 O O . THR A 1 86 ? -16.423 -0.674 24.231 1.00 98.12 86 THR A O 1
ATOM 660 N N . ALA A 1 87 ? -14.581 -1.838 23.703 1.00 97.94 87 ALA A N 1
ATOM 661 C CA . ALA A 1 87 ? -14.439 -2.470 25.016 1.00 97.94 87 ALA A CA 1
ATOM 662 C C . ALA A 1 87 ? -14.208 -1.449 26.148 1.00 97.94 87 ALA A C 1
ATOM 664 O O . ALA A 1 87 ? -14.711 -1.613 27.261 1.00 97.94 87 ALA A O 1
ATOM 665 N N . GLU A 1 88 ? -13.456 -0.380 25.885 1.00 98.19 88 GLU A N 1
ATOM 666 C CA . GLU A 1 88 ? -13.267 0.731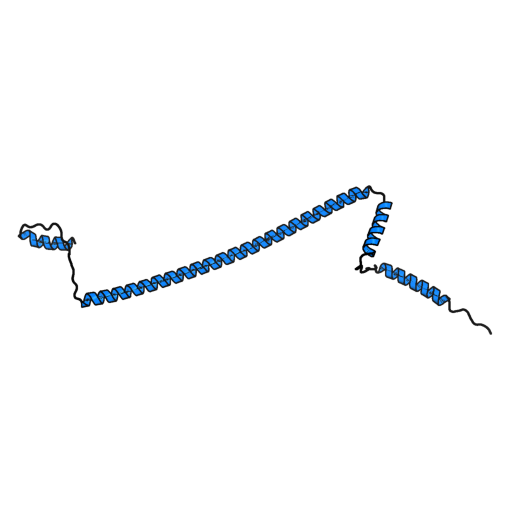 26.822 1.00 98.19 88 GLU A CA 1
ATOM 667 C C . GLU A 1 88 ? -14.570 1.495 27.061 1.00 98.19 88 GLU A C 1
ATOM 669 O O . GLU A 1 88 ? -14.932 1.732 28.216 1.00 98.19 88 GLU A O 1
ATOM 674 N N . GLY A 1 89 ? -15.305 1.808 25.992 1.00 98.38 89 GLY A N 1
ATOM 675 C CA . GLY A 1 89 ? -16.614 2.446 26.072 1.00 98.38 89 GLY A CA 1
ATOM 676 C C . GLY A 1 89 ? -17.626 1.604 26.849 1.00 98.38 89 GLY A C 1
ATOM 677 O O . GLY A 1 89 ? -18.322 2.126 27.719 1.00 98.38 89 GLY A O 1
ATOM 678 N N . GLU A 1 90 ? -17.675 0.293 26.607 1.00 97.81 90 GLU A N 1
ATOM 679 C CA . GLU A 1 90 ? -18.534 -0.636 27.346 1.00 97.81 90 GLU A CA 1
ATOM 680 C C . GLU A 1 90 ? -18.181 -0.691 28.832 1.00 97.81 90 GLU A C 1
ATOM 682 O O . GLU A 1 90 ? -19.075 -0.592 29.679 1.00 97.81 90 GLU A O 1
ATOM 687 N N . ARG A 1 91 ? -16.887 -0.791 29.162 1.00 98.06 91 ARG A N 1
ATOM 688 C CA . ARG A 1 91 ? -16.403 -0.768 30.547 1.00 98.06 91 ARG A CA 1
ATOM 689 C C . ARG A 1 91 ? -16.806 0.526 31.243 1.00 98.06 91 ARG A C 1
ATOM 691 O O . ARG A 1 91 ? -17.355 0.485 32.341 1.00 98.06 91 ARG A O 1
ATOM 698 N N . GLN A 1 92 ? -16.555 1.668 30.610 1.00 98.00 92 GLN A N 1
ATOM 699 C CA . GLN A 1 92 ? -16.876 2.970 31.184 1.00 98.00 92 GLN A CA 1
ATOM 700 C C . GLN A 1 92 ? -18.387 3.146 31.354 1.00 98.00 92 GLN A C 1
ATOM 702 O O . GLN A 1 92 ? -18.842 3.590 32.406 1.00 98.00 92 GLN A O 1
ATOM 707 N N . ALA A 1 93 ? -19.179 2.717 30.372 1.00 97.69 93 ALA A N 1
ATOM 708 C CA . ALA A 1 93 ? -20.630 2.719 30.479 1.00 97.69 93 ALA A CA 1
ATOM 709 C C . ALA A 1 93 ? -21.127 1.800 31.608 1.00 97.69 93 ALA A C 1
ATOM 711 O O . ALA A 1 93 ? -22.078 2.147 32.303 1.00 97.69 93 ALA A O 1
ATOM 712 N N . ALA A 1 94 ? -20.511 0.633 31.819 1.00 97.44 94 ALA A N 1
ATOM 713 C CA . ALA A 1 94 ? -20.859 -0.263 32.921 1.00 97.44 94 ALA A CA 1
ATOM 714 C C . ALA A 1 94 ? -20.569 0.368 34.292 1.00 97.44 94 ALA A C 1
ATOM 716 O O . ALA A 1 94 ? -21.430 0.312 35.170 1.00 97.44 94 ALA A O 1
ATOM 717 N N . ILE A 1 95 ? -19.414 1.023 34.449 1.00 97.81 95 ILE A N 1
ATOM 718 C CA . ILE A 1 95 ? -19.049 1.751 35.674 1.00 97.81 95 ILE A CA 1
ATOM 719 C C . ILE A 1 95 ? -20.054 2.873 35.946 1.00 97.81 95 ILE A C 1
ATOM 721 O O . ILE A 1 95 ? -20.655 2.904 37.015 1.00 97.81 95 ILE A O 1
ATOM 725 N N . LEU A 1 96 ? -20.323 3.726 34.953 1.00 97.56 96 LEU A N 1
ATOM 726 C CA . LEU A 1 96 ? -21.271 4.837 35.092 1.00 97.56 96 LEU A CA 1
ATOM 727 C C . LEU A 1 96 ? -22.687 4.358 35.441 1.00 97.56 96 LEU A C 1
ATOM 729 O O . LEU A 1 96 ? -23.380 4.985 36.240 1.00 97.56 96 LEU A O 1
ATOM 733 N N . ARG A 1 97 ? -23.129 3.228 34.872 1.00 96.88 97 ARG A N 1
ATOM 734 C CA . ARG A 1 97 ? -24.418 2.619 35.235 1.00 96.88 97 ARG A CA 1
ATOM 735 C C . ARG A 1 97 ? -24.424 2.114 36.675 1.00 96.88 97 ARG A C 1
ATOM 737 O O . ARG A 1 97 ? -25.408 2.341 37.372 1.00 96.88 97 ARG A O 1
ATOM 744 N N . ALA A 1 98 ? -23.360 1.442 37.115 1.00 96.50 98 ALA A N 1
ATOM 745 C CA . ALA A 1 98 ? -23.246 0.947 38.485 1.00 96.50 98 ALA A CA 1
ATOM 746 C C . ALA A 1 98 ? -23.240 2.103 39.498 1.00 96.50 98 ALA A C 1
ATOM 748 O O . ALA A 1 98 ? -23.985 2.065 40.474 1.00 96.50 98 ALA A O 1
ATOM 749 N N . GLU A 1 99 ? -22.485 3.168 39.223 1.00 97.12 99 GLU A N 1
ATOM 750 C CA . GLU A 1 99 ? -22.471 4.392 40.031 1.00 97.12 99 GLU A CA 1
ATOM 751 C C . GLU A 1 99 ? -23.850 5.059 40.072 1.00 97.12 99 GLU A C 1
ATOM 753 O O . GLU A 1 99 ? -24.346 5.400 41.146 1.00 97.12 99 GLU A O 1
ATOM 758 N N . GLY A 1 100 ? -24.507 5.203 38.917 1.00 97.12 100 GLY A N 1
ATOM 759 C CA . GLY A 1 100 ? -25.865 5.738 38.832 1.00 97.12 100 GLY A CA 1
ATOM 760 C C . GLY A 1 100 ? -26.867 4.919 39.647 1.00 97.12 100 GLY A C 1
ATOM 761 O O . GLY A 1 100 ? -27.682 5.488 40.373 1.00 97.12 100 GLY A O 1
ATOM 762 N N . PHE A 1 101 ? -26.771 3.590 39.587 1.00 94.81 101 PHE A N 1
ATOM 763 C CA . PHE A 1 101 ? -27.622 2.687 40.356 1.00 94.81 101 PHE A CA 1
ATOM 764 C C . PHE A 1 101 ? -27.360 2.780 41.863 1.00 94.81 101 PHE A C 1
ATOM 766 O O . PHE A 1 101 ? -28.310 2.914 42.629 1.00 94.81 101 PHE A O 1
ATOM 773 N N . SER A 1 102 ? -26.097 2.789 42.300 1.00 95.12 102 SER A N 1
ATOM 774 C CA . SER A 1 102 ? -25.746 2.996 43.712 1.00 95.12 102 SER A CA 1
ATOM 775 C C . SER A 1 102 ? -26.243 4.341 44.233 1.00 95.12 102 SER A C 1
ATOM 777 O O . SER A 1 102 ? -26.833 4.396 45.308 1.00 95.12 102 SER A O 1
ATOM 779 N N . ASN A 1 103 ? -26.071 5.419 43.468 1.00 95.81 103 ASN A N 1
ATOM 780 C CA . ASN A 1 103 ? -26.575 6.737 43.846 1.00 95.81 103 ASN A CA 1
ATOM 781 C C . ASN A 1 103 ? -28.105 6.757 43.945 1.00 95.81 103 ASN A C 1
ATOM 783 O O . ASN A 1 103 ? -28.652 7.305 44.902 1.00 95.81 103 ASN A O 1
ATOM 787 N N . ALA A 1 104 ? -28.802 6.123 42.998 1.00 92.19 104 ALA A N 1
ATOM 788 C CA . ALA A 1 104 ? -30.253 5.988 43.044 1.00 92.19 104 ALA A CA 1
ATOM 789 C C . ALA A 1 104 ? -30.713 5.179 44.267 1.00 92.19 104 ALA A C 1
ATOM 791 O O . ALA A 1 104 ? -31.615 5.619 44.976 1.00 92.19 104 ALA A O 1
ATOM 792 N N . LEU A 1 105 ? -30.072 4.043 44.561 1.00 90.75 105 LEU A N 1
ATOM 793 C CA . LEU A 1 105 ? -30.364 3.239 45.750 1.00 90.75 105 LEU A CA 1
ATOM 794 C C . LEU A 1 105 ? -30.123 4.016 47.043 1.00 90.75 105 LEU A C 1
ATOM 796 O O . LEU A 1 105 ? -30.972 3.976 47.928 1.00 90.75 105 LEU A O 1
ATOM 800 N N . ASN A 1 106 ? -29.019 4.760 47.139 1.00 92.44 106 ASN A N 1
ATOM 801 C CA . ASN A 1 106 ? -28.736 5.614 48.292 1.00 92.44 106 ASN A CA 1
ATOM 802 C C . ASN A 1 106 ? -29.833 6.669 48.479 1.00 92.44 106 ASN A C 1
ATOM 804 O O . ASN A 1 106 ? -30.300 6.868 49.596 1.00 92.44 106 ASN A O 1
ATOM 808 N N . ARG A 1 107 ? -30.302 7.290 47.387 1.00 90.75 107 ARG A N 1
ATOM 809 C CA . ARG A 1 107 ? -31.406 8.263 47.408 1.00 90.75 107 ARG A CA 1
ATOM 810 C C . ARG A 1 107 ? -32.722 7.630 47.861 1.00 90.75 107 ARG A C 1
ATOM 812 O O . ARG A 1 107 ? -33.453 8.220 48.650 1.00 90.75 107 ARG A O 1
ATOM 819 N N . ILE A 1 108 ? -33.025 6.430 47.365 1.00 87.06 108 ILE A N 1
ATOM 820 C CA . ILE A 1 108 ? -34.222 5.676 47.753 1.00 87.06 108 ILE A CA 1
ATOM 821 C C . ILE A 1 108 ? -34.143 5.293 49.231 1.00 87.06 108 ILE A C 1
ATOM 823 O O . ILE A 1 108 ? -35.124 5.468 49.943 1.00 87.06 108 ILE A O 1
ATOM 827 N N . PHE A 1 109 ? -32.993 4.805 49.701 1.00 85.94 109 PHE A N 1
ATOM 828 C CA . PHE A 1 109 ? -32.777 4.450 51.102 1.00 85.94 109 PHE A CA 1
ATOM 829 C C . PHE A 1 109 ? -32.896 5.669 52.021 1.00 85.94 109 PHE A C 1
ATOM 831 O O . PHE A 1 109 ? -33.575 5.587 53.037 1.00 85.94 109 PHE A O 1
ATOM 838 N N . GLU A 1 110 ? -32.302 6.805 51.649 1.00 87.69 110 GLU A N 1
ATOM 839 C CA . GLU A 1 110 ? -32.429 8.080 52.365 1.00 87.69 110 GLU A CA 1
ATOM 840 C C . GLU A 1 110 ? -33.907 8.454 52.554 1.00 87.69 110 GLU A C 1
ATOM 842 O O . GLU A 1 110 ? -34.349 8.653 53.684 1.00 87.69 110 GLU A O 1
ATOM 847 N N . VAL A 1 111 ? -34.704 8.439 51.479 1.00 83.88 111 VAL A N 1
ATOM 848 C CA . VAL A 1 111 ? -36.151 8.698 51.560 1.00 83.88 111 VAL A CA 1
ATOM 849 C C . VAL A 1 111 ? -36.868 7.629 52.393 1.00 83.88 111 VAL A C 1
ATOM 851 O O . VAL A 1 111 ? -37.617 7.969 53.305 1.00 83.88 111 VAL A O 1
ATOM 854 N N . ALA A 1 112 ? -36.630 6.342 52.135 1.00 73.62 112 ALA A N 1
ATOM 855 C CA . ALA A 1 112 ? -37.323 5.234 52.795 1.00 73.62 112 ALA A CA 1
ATOM 856 C C . ALA A 1 112 ? -37.002 5.126 54.294 1.00 73.62 112 ALA A C 1
ATOM 858 O O . ALA A 1 112 ? -37.870 4.752 55.072 1.00 73.62 112 ALA A O 1
ATOM 859 N N . SER A 1 113 ? -35.792 5.500 54.718 1.00 72.94 113 SER A N 1
ATOM 860 C CA . SER A 1 113 ? -35.387 5.525 56.131 1.00 72.94 113 SER A CA 1
ATOM 861 C C . SER A 1 113 ? -36.197 6.507 56.984 1.00 72.94 113 SER A C 1
ATOM 863 O O . SER A 1 113 ? -36.253 6.361 58.202 1.00 72.94 113 SER A O 1
ATOM 865 N N . THR A 1 114 ? -36.863 7.480 56.352 1.00 71.00 114 THR A N 1
ATOM 866 C CA . THR A 1 114 ? -37.783 8.411 57.024 1.00 71.00 114 THR A 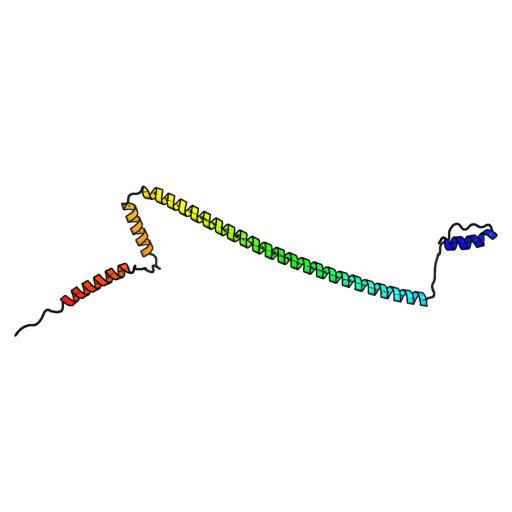CA 1
ATOM 867 C C . THR A 1 114 ? -39.233 7.908 57.063 1.00 71.00 114 THR A C 1
ATOM 869 O O . THR A 1 114 ? -40.075 8.520 57.718 1.00 71.00 114 THR A O 1
ATOM 872 N N . VAL A 1 115 ? -39.541 6.797 56.380 1.00 64.12 115 VAL A N 1
ATOM 873 C CA . VAL A 1 115 ? -40.885 6.212 56.274 1.00 64.12 115 VAL A CA 1
ATOM 874 C C . VAL A 1 115 ? -41.074 5.117 57.334 1.00 64.12 115 VAL A C 1
ATOM 876 O O . VAL A 1 115 ? -40.214 4.266 57.532 1.00 64.12 115 VAL A O 1
ATOM 879 N N . ASP A 1 116 ? -42.224 5.138 58.014 1.00 62.59 116 ASP A N 1
ATOM 880 C CA . ASP A 1 116 ? -42.562 4.263 59.148 1.00 62.59 116 ASP A CA 1
ATOM 881 C C . ASP A 1 116 ? -42.486 2.750 58.818 1.00 62.59 116 ASP A C 1
ATOM 883 O O . ASP A 1 116 ? -42.918 2.296 57.753 1.00 62.59 116 ASP A O 1
ATOM 887 N N . GLU A 1 117 ? -41.986 1.946 59.765 1.00 67.44 117 GLU A N 1
ATOM 888 C CA . GLU A 1 117 ? -41.661 0.509 59.625 1.00 67.44 117 GLU A CA 1
ATOM 889 C C . GLU A 1 117 ? -42.870 -0.344 59.179 1.00 67.44 117 GLU A C 1
ATOM 891 O O . GLU A 1 117 ? -42.731 -1.388 58.532 1.00 67.44 117 GLU A O 1
ATOM 896 N N . LYS A 1 118 ? -44.091 0.111 59.493 1.00 60.56 118 LYS A N 1
ATOM 897 C CA . LYS A 1 118 ? -45.348 -0.539 59.090 1.00 60.56 118 LYS A CA 1
ATOM 898 C C . LYS A 1 118 ? -45.614 -0.445 57.583 1.00 60.56 118 LYS A C 1
ATOM 900 O O . LYS A 1 118 ? -46.154 -1.394 57.014 1.00 60.56 118 LYS A O 1
ATOM 905 N N . THR A 1 119 ? -45.202 0.636 56.924 1.00 67.19 119 THR A N 1
ATOM 906 C CA . THR A 1 119 ? -45.401 0.837 55.477 1.00 67.19 119 THR A CA 1
ATOM 907 C C . THR A 1 119 ? -44.477 -0.068 54.664 1.00 67.19 119 THR A C 1
ATOM 909 O O . THR A 1 119 ? -44.914 -0.696 53.701 1.00 67.19 119 THR A O 1
ATOM 912 N N . MET A 1 120 ? -43.230 -0.240 55.114 1.00 69.81 120 MET A N 1
ATOM 913 C CA . MET A 1 120 ? -42.264 -1.147 54.481 1.00 69.81 120 MET A CA 1
ATOM 914 C C . MET A 1 120 ? -42.725 -2.614 54.530 1.00 69.81 120 MET A C 1
ATOM 916 O O . MET A 1 120 ? -42.570 -3.341 53.549 1.00 69.81 120 MET A O 1
ATOM 920 N N . ARG A 1 121 ? -43.360 -3.051 55.633 1.00 67.88 121 ARG A N 1
ATOM 921 C CA . ARG A 1 121 ? -43.949 -4.402 55.748 1.00 67.88 121 ARG A CA 1
ATOM 922 C C . ARG A 1 121 ? -45.109 -4.623 54.776 1.00 67.88 121 ARG A C 1
ATOM 924 O O . ARG A 1 121 ? -45.191 -5.689 54.171 1.00 67.88 121 ARG A O 1
ATOM 931 N N . LEU A 1 122 ? -45.985 -3.631 54.606 1.00 70.44 122 LEU A N 1
ATOM 932 C CA . LEU A 1 122 ? -47.086 -3.713 53.640 1.00 70.44 122 LEU A CA 1
ATOM 933 C C . LEU A 1 122 ? -46.562 -3.815 52.205 1.00 70.44 122 LEU A C 1
ATOM 935 O O . LEU A 1 122 ? -47.035 -4.652 51.442 1.00 70.44 122 LEU A O 1
ATOM 939 N N . GLN A 1 123 ? -45.541 -3.034 51.860 1.00 72.00 123 GLN A N 1
ATOM 940 C CA . GLN A 1 123 ? -44.960 -3.043 50.519 1.00 72.00 123 GLN A CA 1
ATOM 941 C C . GLN A 1 123 ? -44.166 -4.326 50.226 1.00 72.00 123 GLN A C 1
ATOM 943 O O . GLN A 1 123 ? -44.199 -4.821 49.102 1.00 72.00 123 GLN A O 1
ATOM 948 N N . TYR A 1 124 ? -43.523 -4.921 51.238 1.00 69.81 124 TYR A N 1
ATOM 949 C CA . TYR A 1 124 ? -42.919 -6.254 51.139 1.00 69.81 124 TYR A CA 1
ATOM 950 C C . TYR A 1 124 ? -43.968 -7.349 50.898 1.00 69.81 124 TYR A C 1
ATOM 952 O O . TYR A 1 124 ? -43.768 -8.197 50.031 1.00 69.81 124 TYR A O 1
ATOM 960 N N . LEU A 1 125 ? -45.102 -7.319 51.611 1.00 77.50 125 LEU A N 1
ATOM 961 C CA . LEU A 1 125 ? -46.211 -8.254 51.378 1.00 77.50 125 LEU A CA 1
ATOM 962 C C . LEU A 1 125 ? -46.799 -8.107 49.967 1.00 77.50 125 LEU A C 1
ATOM 964 O O . LEU A 1 125 ? -47.142 -9.111 49.343 1.00 77.50 125 LEU A O 1
ATOM 968 N N . ASP A 1 126 ? -46.870 -6.883 49.443 1.00 74.44 126 ASP A N 1
ATOM 969 C CA . ASP A 1 126 ? -47.373 -6.622 48.092 1.00 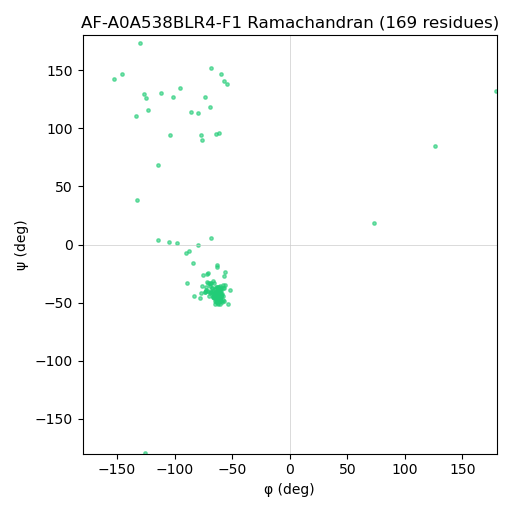74.44 126 ASP A CA 1
ATOM 970 C C . ASP A 1 126 ? -46.365 -7.046 47.006 1.00 74.44 126 ASP A C 1
ATOM 972 O O . ASP A 1 126 ? -46.739 -7.711 46.039 1.00 74.44 126 ASP A O 1
ATOM 976 N N . ALA A 1 127 ? -45.065 -6.790 47.203 1.00 78.69 127 ALA A N 1
ATOM 977 C CA . ALA A 1 127 ? -44.001 -7.309 46.338 1.00 78.69 127 ALA A CA 1
ATOM 978 C C . ALA A 1 127 ? -43.979 -8.848 46.330 1.00 78.69 127 ALA A C 1
ATOM 980 O O . ALA A 1 127 ? -43.842 -9.466 45.274 1.00 78.69 127 ALA A O 1
ATOM 981 N N . LEU A 1 128 ? -44.188 -9.481 47.490 1.00 72.94 128 LEU A N 1
ATOM 982 C CA . LEU A 1 128 ? -44.294 -10.935 47.621 1.00 72.94 128 LEU A CA 1
ATOM 983 C C . LEU A 1 128 ? -45.522 -11.482 46.875 1.00 72.94 128 LEU A C 1
ATOM 985 O O . LEU A 1 128 ? -45.423 -12.492 46.178 1.00 72.94 128 LEU A O 1
ATOM 989 N N . LYS A 1 129 ? -46.664 -10.788 46.956 1.00 74.94 129 LYS A N 1
ATOM 990 C CA . LYS A 1 129 ? -47.878 -11.117 46.194 1.00 74.94 129 LYS A CA 1
ATOM 991 C C . LYS A 1 129 ? -47.653 -10.989 44.686 1.00 74.94 129 LYS A C 1
ATOM 993 O O . LYS A 1 129 ? -48.110 -11.840 43.928 1.00 74.94 129 LYS A O 1
ATOM 998 N N . GLN A 1 130 ? -46.925 -9.967 44.245 1.00 71.94 130 GLN A N 1
ATOM 999 C CA . GLN A 1 130 ? -46.653 -9.713 42.830 1.00 71.94 130 GLN A CA 1
ATOM 1000 C C . GLN A 1 130 ? -45.646 -10.715 42.237 1.00 71.94 130 GLN A C 1
ATOM 1002 O O . GLN A 1 130 ? -45.830 -11.180 41.113 1.00 71.94 130 GLN A O 1
ATOM 1007 N N . VAL A 1 131 ? -44.636 -11.126 43.013 1.00 72.12 131 VAL A N 1
ATOM 1008 C CA . VAL A 1 131 ? -43.715 -12.222 42.661 1.00 72.12 131 VAL A CA 1
ATOM 1009 C C . VAL A 1 131 ? -44.441 -13.577 42.656 1.00 72.12 131 VAL A C 1
ATOM 1011 O O . VAL A 1 131 ? -44.197 -14.400 41.773 1.00 72.12 131 VAL A O 1
ATOM 1014 N N . GLY A 1 132 ? -45.378 -13.796 43.586 1.00 65.50 132 GLY A N 1
ATOM 1015 C CA . GLY A 1 132 ? -46.224 -14.995 43.645 1.00 65.50 132 GLY A CA 1
ATOM 1016 C C . GLY A 1 132 ? -47.278 -15.094 42.534 1.00 65.50 132 GLY A C 1
ATOM 1017 O O . GLY A 1 132 ? -47.683 -16.196 42.178 1.00 65.50 132 GLY A O 1
ATOM 1018 N N . ALA A 1 133 ? -47.693 -13.965 41.953 1.00 66.00 133 ALA A N 1
ATOM 1019 C CA . ALA A 1 133 ? -48.657 -13.903 40.852 1.00 66.00 133 ALA A CA 1
ATOM 1020 C C . ALA A 1 133 ? -48.019 -14.025 39.451 1.00 66.00 133 ALA A C 1
ATOM 1022 O O . ALA A 1 133 ? -48.740 -14.078 38.454 1.00 66.00 133 ALA A O 1
ATOM 1023 N N . SER A 1 134 ? -46.684 -14.062 39.348 1.00 63.31 134 SER A N 1
ATOM 1024 C CA . SER A 1 134 ? -45.990 -14.219 38.065 1.00 63.31 134 SER A CA 1
ATOM 1025 C C . SER A 1 134 ? -46.118 -15.664 37.540 1.00 63.31 134 SER A C 1
ATOM 1027 O O . SER A 1 134 ? -45.749 -16.602 38.252 1.00 63.31 134 SER A O 1
ATOM 1029 N N . PRO A 1 135 ? -46.580 -15.888 36.291 1.00 57.72 135 PRO A N 1
ATOM 1030 C CA . PRO A 1 135 ? -46.914 -17.214 35.746 1.00 57.72 135 PRO A CA 1
ATOM 1031 C C . PRO A 1 135 ? -45.720 -18.167 35.521 1.00 57.72 135 PRO A C 1
ATOM 1033 O O . PRO A 1 135 ? -45.903 -19.259 34.991 1.00 57.72 135 PRO A O 1
ATOM 1036 N N . SER A 1 136 ? -44.501 -17.795 35.930 1.00 45.22 136 SER A N 1
ATOM 1037 C CA . SER A 1 136 ? -43.294 -18.632 35.844 1.00 45.22 136 SER A CA 1
ATOM 1038 C C . SER A 1 136 ? -42.490 -18.646 37.154 1.00 45.22 136 SER A C 1
ATOM 1040 O O . SER A 1 136 ? -41.255 -18.637 37.144 1.00 45.22 136 SER A O 1
ATOM 1042 N N . SER A 1 137 ? -43.172 -18.658 38.301 1.00 51.84 137 SER A N 1
ATOM 1043 C CA . SER A 1 137 ? -42.513 -18.755 39.606 1.00 51.84 137 SER A CA 1
ATOM 1044 C C . SER A 1 137 ? -42.071 -20.200 39.875 1.00 51.84 137 SER A C 1
ATOM 1046 O O . SER A 1 137 ? -42.840 -21.029 40.361 1.00 51.84 137 SER A O 1
ATOM 1048 N N . LYS A 1 138 ? -40.813 -20.534 39.551 1.00 55.66 138 LYS A N 1
ATOM 1049 C CA . LYS A 1 138 ? -40.133 -21.653 40.221 1.00 55.66 138 LYS A CA 1
ATOM 1050 C C . LYS A 1 138 ? -40.011 -21.251 41.688 1.00 55.66 138 LYS A C 1
ATOM 1052 O O . LYS A 1 138 ? -39.097 -20.518 42.054 1.00 55.66 138 LYS A O 1
ATOM 1057 N N . VAL A 1 139 ? -40.961 -21.693 42.505 1.00 59.81 139 VAL A N 1
ATOM 1058 C CA . VAL A 1 139 ? -40.916 -21.551 43.960 1.00 59.81 139 VAL A CA 1
ATOM 1059 C C . VAL A 1 139 ? -39.685 -22.315 44.446 1.00 59.81 139 VAL A C 1
ATOM 1061 O O . VAL A 1 139 ? -39.710 -23.535 44.594 1.00 59.81 139 VAL A O 1
ATOM 1064 N N . VAL A 1 140 ? -38.572 -21.607 44.637 1.00 61.06 140 VAL A N 1
ATOM 1065 C CA . VAL A 1 140 ? -37.402 -22.145 45.330 1.00 61.06 140 VAL A CA 1
ATOM 1066 C C . VAL A 1 140 ? -37.757 -22.126 46.805 1.00 61.06 140 VAL A C 1
ATOM 1068 O O . VAL A 1 140 ? -37.587 -21.119 47.487 1.00 61.06 140 VAL A O 1
ATOM 1071 N N . VAL A 1 141 ? -38.337 -23.227 47.272 1.00 61.06 141 VAL A N 1
ATOM 1072 C CA . VAL A 1 141 ? -38.574 -23.455 48.694 1.00 61.06 141 VAL A CA 1
ATOM 1073 C C . VAL A 1 141 ? -37.200 -23.666 49.342 1.00 61.06 141 VAL A C 1
ATOM 1075 O O . VAL A 1 141 ? -36.498 -24.604 48.957 1.00 61.06 141 VAL A O 1
ATOM 1078 N N . PRO A 1 142 ? -36.772 -22.809 50.286 1.00 56.88 142 PRO A N 1
ATOM 1079 C CA . PRO A 1 142 ? -35.560 -23.045 51.062 1.00 56.88 142 PRO A CA 1
ATOM 1080 C C . PRO A 1 142 ? -35.636 -24.423 51.726 1.00 56.88 142 PRO A C 1
ATOM 1082 O O . PRO A 1 142 ? -36.683 -24.782 52.265 1.00 56.88 142 PRO A O 1
ATOM 1085 N N . MET A 1 143 ? -34.542 -25.187 51.740 1.00 65.75 143 MET A N 1
ATOM 1086 C CA . MET A 1 143 ? -34.509 -26.508 52.393 1.00 65.75 143 MET A CA 1
ATOM 1087 C C . MET A 1 143 ? -34.906 -26.439 53.882 1.00 65.75 143 MET A C 1
ATOM 1089 O O . MET A 1 143 ? -35.457 -27.401 54.408 1.00 65.75 143 MET A O 1
ATOM 1093 N N . GLU A 1 144 ? -34.762 -25.278 54.525 1.00 65.38 144 GLU A N 1
ATOM 1094 C CA . GLU A 1 144 ? -35.256 -25.003 55.884 1.00 65.38 144 GLU A CA 1
ATOM 1095 C C . GLU A 1 144 ? -36.782 -25.211 56.026 1.00 65.38 144 GLU A C 1
ATOM 1097 O O . GLU A 1 144 ? -37.264 -25.734 57.029 1.00 65.38 144 GLU A O 1
ATOM 1102 N N . LEU A 1 145 ? -37.565 -24.861 54.995 1.00 65.06 145 LEU A N 1
ATOM 1103 C CA . LEU A 1 145 ? -39.024 -25.037 54.976 1.00 65.06 145 LEU A CA 1
ATOM 1104 C C . LEU A 1 145 ? -39.431 -26.500 54.759 1.00 65.06 145 LEU A C 1
ATOM 1106 O O . LEU A 1 145 ? -40.486 -26.912 55.236 1.00 65.06 145 LEU A O 1
ATOM 1110 N N . SER A 1 146 ? -38.584 -27.310 54.112 1.00 67.25 146 SER A N 1
ATOM 1111 C CA . SER A 1 146 ? -38.819 -28.758 54.010 1.00 67.25 146 SER A CA 1
ATOM 1112 C C . SER A 1 146 ? -38.735 -29.448 55.377 1.00 67.25 146 SER A C 1
ATOM 1114 O O . SER A 1 146 ? -39.516 -30.358 55.650 1.00 67.25 146 SER A O 1
ATOM 1116 N N . GLY A 1 147 ? -37.877 -28.946 56.275 1.00 70.25 147 GLY A N 1
ATOM 1117 C CA . GLY A 1 147 ? -37.785 -29.416 57.658 1.00 70.25 147 GLY A CA 1
ATOM 1118 C C . GLY A 1 147 ? -39.056 -29.142 58.468 1.00 70.25 147 GLY A C 1
ATOM 1119 O O . GLY A 1 147 ? -39.495 -30.002 59.225 1.00 70.25 147 GLY A O 1
ATOM 1120 N N . LEU A 1 148 ? -39.700 -27.987 58.258 1.00 72.88 148 LEU A N 1
ATOM 1121 C CA . LEU A 1 148 ? -40.991 -27.657 58.880 1.00 72.88 148 LEU A CA 1
ATOM 1122 C C . LEU A 1 148 ? -42.147 -28.506 58.341 1.00 72.88 148 LEU A C 1
ATOM 1124 O O . LEU A 1 148 ? -43.059 -28.845 59.088 1.00 72.88 148 LEU A O 1
ATOM 1128 N N . VAL A 1 149 ? -42.115 -28.871 57.059 1.00 75.38 149 VAL A N 1
ATOM 1129 C CA . VAL A 1 149 ? -43.106 -29.795 56.493 1.00 75.38 149 VAL A CA 1
ATOM 1130 C C . VAL A 1 149 ? -42.902 -31.200 57.057 1.00 75.38 149 VAL A C 1
ATOM 1132 O O . VAL A 1 149 ? -43.883 -31.826 57.440 1.00 75.38 149 VAL A O 1
ATOM 1135 N N . ALA A 1 150 ? -41.656 -31.664 57.196 1.00 69.19 150 ALA A N 1
ATOM 1136 C CA . ALA A 1 150 ? -41.345 -32.971 57.773 1.00 69.19 150 ALA A CA 1
ATOM 1137 C C . ALA A 1 150 ? -41.787 -33.098 59.243 1.00 69.19 150 ALA A C 1
ATOM 1139 O O . ALA A 1 150 ? -42.296 -34.143 59.646 1.00 69.19 150 ALA A O 1
ATOM 1140 N N . THR A 1 151 ? -41.645 -32.040 60.049 1.00 75.38 151 THR A N 1
ATOM 1141 C CA . THR A 1 151 ? -42.165 -32.036 61.427 1.00 75.38 151 THR A CA 1
ATOM 1142 C C . THR A 1 151 ? -43.690 -32.019 61.458 1.00 75.38 151 THR A C 1
ATOM 1144 O O . THR A 1 151 ? -44.284 -32.688 62.301 1.00 75.38 151 THR A O 1
ATOM 1147 N N . PHE A 1 152 ? -44.337 -31.326 60.518 1.00 78.31 152 PHE A N 1
ATOM 1148 C CA . PHE A 1 152 ? -45.794 -31.326 60.399 1.00 78.31 152 PHE A CA 1
ATOM 1149 C C . PHE A 1 152 ? -46.343 -32.677 59.939 1.00 78.31 152 PHE A C 1
ATOM 1151 O O . PHE A 1 152 ? -47.346 -33.136 60.479 1.00 78.31 152 PHE A O 1
ATOM 1158 N N . THR A 1 153 ? -45.684 -33.340 58.984 1.00 76.56 153 THR A N 1
ATOM 1159 C CA . THR A 1 153 ? -46.069 -34.687 58.553 1.00 76.56 153 THR A CA 1
ATOM 1160 C C . THR A 1 153 ? -45.800 -35.706 59.645 1.00 76.56 153 THR A C 1
ATOM 1162 O O . THR A 1 153 ? -46.673 -36.517 59.895 1.00 76.56 153 THR A O 1
ATOM 1165 N N . ALA A 1 154 ? -44.680 -35.623 60.371 1.00 72.62 154 ALA A N 1
ATOM 1166 C CA . ALA A 1 154 ? -44.410 -36.504 61.509 1.00 72.62 154 ALA A CA 1
ATOM 1167 C C . ALA A 1 154 ? -45.421 -36.307 62.651 1.00 72.62 154 ALA A C 1
ATOM 1169 O O . ALA A 1 154 ? -45.837 -37.275 63.281 1.00 72.62 154 ALA A O 1
ATOM 1170 N N . LEU A 1 155 ? -45.861 -35.069 62.903 1.00 78.38 155 LEU A N 1
ATOM 1171 C CA . LEU A 1 155 ? -46.904 -34.781 63.886 1.00 78.38 155 LEU A CA 1
ATOM 1172 C C . LEU A 1 155 ? -48.284 -35.264 63.415 1.00 78.38 155 LEU A C 1
ATOM 1174 O O . LEU A 1 155 ? -49.042 -35.807 64.214 1.00 78.38 155 LEU A O 1
ATOM 1178 N N . ALA A 1 156 ? -48.607 -35.099 62.131 1.00 77.69 156 ALA A N 1
ATOM 1179 C CA . ALA A 1 156 ? -49.848 -35.595 61.539 1.00 77.69 156 ALA A CA 1
ATOM 1180 C C . ALA A 1 156 ? -49.885 -37.130 61.491 1.00 77.69 156 ALA A C 1
ATOM 1182 O O . ALA A 1 156 ? -50.920 -37.731 61.760 1.00 77.69 156 ALA A O 1
ATOM 1183 N N . GLU A 1 157 ? -48.749 -37.766 61.213 1.00 67.19 157 GLU A N 1
ATOM 1184 C CA . GLU A 1 157 ? -48.584 -39.214 61.199 1.00 67.19 157 GLU A CA 1
ATOM 1185 C C . GLU A 1 157 ? -48.660 -39.760 62.630 1.00 67.19 157 GLU A C 1
ATOM 1187 O O . GLU A 1 157 ? -49.454 -40.658 62.882 1.00 67.19 157 GLU A O 1
ATOM 1192 N N . ALA A 1 158 ? -47.998 -39.128 63.608 1.00 67.56 158 ALA A N 1
ATOM 1193 C CA . ALA A 1 158 ? -48.147 -39.448 65.031 1.00 67.56 158 ALA A CA 1
ATOM 1194 C C . ALA A 1 158 ? -49.585 -39.248 65.547 1.00 67.56 158 ALA A C 1
ATOM 1196 O O . ALA A 1 158 ? -50.062 -40.033 66.368 1.00 67.56 158 ALA A O 1
ATOM 1197 N N . ALA A 1 159 ? -50.303 -38.240 65.045 1.00 69.56 159 ALA A N 1
ATOM 1198 C CA . ALA A 1 159 ? -51.719 -38.041 65.344 1.00 69.56 159 ALA A CA 1
ATOM 1199 C C . ALA A 1 159 ? -52.616 -39.092 64.661 1.00 69.56 159 ALA A C 1
ATOM 1201 O O . ALA A 1 159 ? -53.628 -39.487 65.234 1.00 69.56 159 ALA A O 1
ATOM 1202 N N . SER A 1 160 ? -52.237 -39.587 63.477 1.00 62.09 160 SER A N 1
ATOM 1203 C CA . SER A 1 160 ? -52.966 -40.643 62.762 1.00 62.09 160 SER A CA 1
ATOM 1204 C C . SER A 1 160 ? -52.743 -42.038 63.363 1.00 62.09 160 SER A C 1
ATOM 1206 O O . SER A 1 160 ? -53.683 -42.826 63.461 1.00 62.09 160 SER A O 1
ATOM 1208 N N . THR A 1 161 ? -51.537 -42.328 63.864 1.00 53.56 161 THR A N 1
ATOM 1209 C CA . THR A 1 161 ? -51.190 -43.619 64.480 1.00 53.56 161 THR A CA 1
ATOM 1210 C C . THR A 1 161 ? -51.855 -43.792 65.846 1.00 53.56 161 THR A C 1
ATOM 1212 O O . THR A 1 161 ? -52.152 -44.913 66.251 1.00 53.56 161 THR A O 1
ATOM 1215 N N . ASN A 1 162 ? -52.191 -42.694 66.530 1.00 52.16 162 ASN A N 1
ATOM 1216 C CA . ASN A 1 162 ? -52.893 -42.737 67.815 1.00 52.16 162 ASN A CA 1
ATOM 1217 C C . ASN A 1 162 ? -54.418 -42.959 67.689 1.00 52.16 162 ASN A C 1
ATOM 1219 O O . ASN A 1 162 ? -55.113 -43.026 68.700 1.00 52.16 162 ASN A O 1
ATOM 1223 N N . GLY A 1 163 ? -54.950 -43.075 66.464 1.00 49.69 163 GLY A N 1
ATOM 1224 C CA . GLY A 1 163 ? -56.375 -43.297 66.192 1.00 49.69 163 GLY A CA 1
ATOM 1225 C C . GLY A 1 163 ? -56.785 -44.750 65.917 1.00 49.69 163 GLY A C 1
ATOM 1226 O O . GLY A 1 163 ? -57.958 -44.981 65.641 1.00 49.69 163 GLY A O 1
ATOM 1227 N N . SER A 1 164 ? -55.864 -45.725 65.963 1.00 44.50 164 SER A N 1
ATOM 1228 C CA . SER A 1 164 ? -56.145 -47.119 65.550 1.00 44.50 164 SER A CA 1
ATOM 1229 C C . SER A 1 164 ? -56.092 -48.182 66.658 1.00 44.50 164 SER A C 1
ATOM 1231 O O . SER A 1 164 ? -56.337 -49.348 66.372 1.00 44.50 164 SER A O 1
ATOM 1233 N N . ASN A 1 165 ? -55.878 -47.801 67.925 1.00 47.78 165 ASN A N 1
ATOM 1234 C CA . ASN A 1 165 ? -55.967 -48.715 69.076 1.00 47.78 165 ASN A CA 1
ATOM 1235 C C . ASN A 1 165 ? -57.122 -48.334 70.017 1.00 47.78 165 ASN A C 1
ATOM 1237 O O . ASN A 1 165 ? -56.911 -47.904 71.149 1.00 47.78 165 ASN A O 1
ATOM 1241 N N . VAL A 1 166 ? -58.359 -48.514 69.551 1.00 54.09 166 VAL A N 1
ATOM 1242 C CA . VAL A 1 166 ? -59.524 -48.700 70.427 1.00 54.09 166 VAL A CA 1
ATOM 1243 C C . VAL A 1 166 ? -60.327 -49.880 69.891 1.00 54.09 166 VAL A C 1
ATOM 1245 O O . VAL A 1 166 ? -60.945 -49.777 68.836 1.00 54.09 166 VAL A O 1
ATOM 1248 N N . GLY A 1 167 ? -60.321 -50.977 70.650 1.00 50.28 167 GLY A N 1
ATOM 1249 C CA . GLY A 1 167 ? -61.227 -52.113 70.479 1.00 50.28 167 GLY A CA 1
ATOM 1250 C C . GLY A 1 167 ? -60.507 -53.452 70.351 1.00 50.28 167 GLY A C 1
ATOM 1251 O O . GLY A 1 167 ? -60.238 -53.882 69.239 1.00 50.28 167 GLY A O 1
ATOM 1252 N N . ASP A 1 168 ? -60.160 -54.091 71.470 1.00 41.97 168 ASP A N 1
ATOM 1253 C CA . ASP A 1 168 ? -60.972 -55.187 72.030 1.00 41.97 168 ASP A CA 1
ATOM 1254 C C . ASP A 1 168 ? -60.310 -55.745 73.311 1.00 41.97 168 ASP A C 1
ATOM 1256 O O . ASP A 1 168 ? -59.110 -56.007 73.348 1.00 41.97 168 ASP A O 1
ATOM 1260 N N . GLY A 1 169 ? -61.096 -55.914 74.371 1.00 37.94 169 GLY A N 1
ATOM 1261 C CA . GLY A 1 169 ? -60.858 -56.876 75.462 1.00 37.94 169 GLY A CA 1
ATOM 1262 C C . GLY A 1 169 ? -62.130 -57.731 75.601 1.00 37.94 169 GLY A C 1
ATOM 1263 O O . GLY A 1 169 ? -63.081 -57.432 74.877 1.00 37.94 169 GLY A O 1
ATOM 1264 N N . PRO A 1 170 ? -62.267 -58.706 76.524 1.00 56.53 170 PRO A N 1
ATOM 1265 C CA . PRO A 1 170 ? -61.361 -59.177 77.581 1.00 56.53 170 PRO A CA 1
ATOM 1266 C C . PRO A 1 170 ? -61.161 -60.720 77.582 1.00 56.53 170 PRO A C 1
ATOM 1268 O O . PRO A 1 170 ? -61.843 -61.430 76.853 1.00 56.53 170 PRO A O 1
ATOM 1271 N N . GLU A 1 171 ? -60.244 -61.226 78.418 1.00 37.00 171 GLU A N 1
ATOM 1272 C CA . GLU A 1 171 ? -60.405 -62.345 79.387 1.00 37.00 171 GLU A CA 1
ATOM 1273 C C . GLU A 1 171 ? -59.073 -62.649 80.093 1.00 37.00 171 GLU A C 1
ATOM 1275 O O . GLU A 1 171 ? -58.020 -62.688 79.414 1.00 37.00 171 GLU A O 1
#